Protein AF-A0A2A5FHN5-F1 (afdb_monomer)

Mean predicted aligned error: 9.75 Å

Radius of gyration: 20.64 Å; Cα contacts (8 Å, |Δi|>4): 46; chains: 1; bounding box: 34×33×54 Å

Structure (mmCIF, N/CA/C/O backbone):
data_AF-A0A2A5FHN5-F1
#
_entry.id   AF-A0A2A5FHN5-F1
#
loop_
_atom_site.group_PDB
_atom_site.id
_atom_site.type_symbol
_atom_site.label_atom_id
_atom_site.label_alt_id
_atom_site.label_comp_id
_atom_site.label_asym_id
_atom_site.label_entity_id
_atom_site.label_seq_id
_atom_site.pdbx_PDB_ins_code
_atom_site.Cartn_x
_atom_site.Cartn_y
_atom_site.Cartn_z
_atom_site.occupancy
_atom_site.B_iso_or_equiv
_atom_site.auth_seq_id
_atom_site.auth_comp_id
_atom_site.auth_asym_id
_atom_site.auth_atom_id
_atom_site.pdbx_PDB_model_num
ATOM 1 N N . MET A 1 1 ? -7.226 4.768 13.483 1.00 83.25 1 MET A N 1
ATOM 2 C CA . MET A 1 1 ? -7.047 4.056 14.766 1.00 83.25 1 MET A CA 1
ATOM 3 C C . MET A 1 1 ? -6.498 5.060 15.767 1.00 83.25 1 MET A C 1
ATOM 5 O O . MET A 1 1 ? -5.584 5.780 15.395 1.00 83.25 1 MET A O 1
ATOM 9 N N . LEU A 1 2 ? -7.075 5.162 16.964 1.00 89.44 2 LEU A N 1
ATOM 10 C CA . LEU A 1 2 ? -6.647 6.078 18.028 1.00 89.44 2 LEU A CA 1
ATOM 11 C C . LEU A 1 2 ? -6.485 5.274 19.313 1.00 89.44 2 LEU A C 1
ATOM 13 O O . LEU A 1 2 ? -7.428 4.609 19.731 1.00 89.44 2 LEU A O 1
ATOM 17 N N . VAL A 1 3 ? -5.313 5.345 19.933 1.00 92.75 3 VAL A N 1
ATOM 18 C CA . VAL A 1 3 ? -5.078 4.756 21.255 1.00 92.75 3 VAL A CA 1
ATOM 19 C C . VAL A 1 3 ? -5.548 5.757 22.310 1.00 92.75 3 VAL A C 1
ATOM 21 O O . VAL A 1 3 ? -5.105 6.902 22.308 1.00 92.75 3 VAL A O 1
ATOM 24 N N . THR A 1 4 ? -6.470 5.346 23.177 1.00 95.50 4 THR A N 1
ATOM 25 C CA . THR A 1 4 ? -7.064 6.182 24.236 1.00 95.50 4 THR A CA 1
ATOM 26 C C . THR A 1 4 ? -6.590 5.799 25.636 1.00 95.50 4 THR A C 1
ATOM 28 O O . THR A 1 4 ? -6.848 6.528 26.589 1.00 95.50 4 THR A O 1
ATOM 31 N N . GLY A 1 5 ? -5.883 4.677 25.770 1.00 95.12 5 GLY A N 1
ATOM 32 C CA . GLY A 1 5 ? -5.301 4.225 27.027 1.00 95.12 5 GLY A CA 1
ATOM 33 C C . GLY A 1 5 ? -4.184 3.219 26.785 1.00 95.12 5 GLY A C 1
ATOM 34 O O . GLY A 1 5 ? -4.219 2.475 25.805 1.00 95.12 5 GLY A O 1
ATOM 35 N N . ILE A 1 6 ? -3.194 3.223 27.674 1.00 96.25 6 ILE A N 1
ATOM 36 C CA . ILE A 1 6 ? -2.044 2.318 27.650 1.00 96.25 6 ILE A CA 1
ATOM 37 C C . ILE A 1 6 ? -1.851 1.795 29.071 1.00 96.25 6 ILE A C 1
ATOM 39 O O . ILE A 1 6 ? -1.726 2.590 30.003 1.00 96.25 6 ILE A O 1
ATOM 43 N N . SER A 1 7 ? -1.823 0.475 29.232 1.00 95.75 7 SER A N 1
ATOM 44 C CA . SER A 1 7 ? -1.534 -0.195 30.499 1.00 95.75 7 SER A CA 1
ATOM 45 C C . SER A 1 7 ? -0.582 -1.358 30.247 1.00 95.75 7 SER A C 1
ATOM 47 O O . SER A 1 7 ? -1.001 -2.449 29.872 1.00 95.75 7 SER A O 1
ATOM 49 N N . GLY A 1 8 ? 0.718 -1.125 30.435 1.00 94.19 8 GLY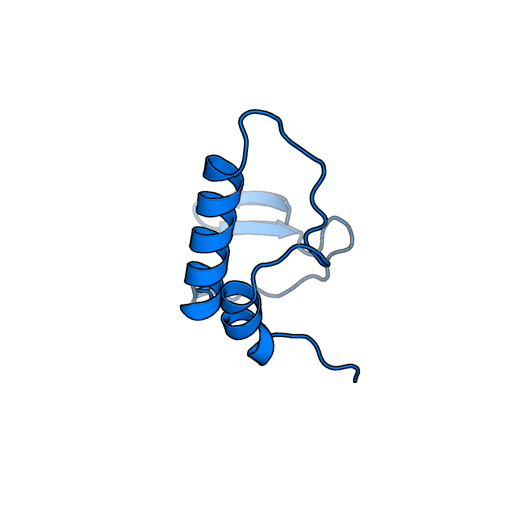 A N 1
ATOM 50 C CA . GLY A 1 8 ? 1.737 -2.110 30.076 1.00 94.19 8 GLY A CA 1
ATOM 51 C C . GLY A 1 8 ? 1.680 -2.419 28.580 1.00 94.19 8 GLY A C 1
ATOM 52 O O . GLY A 1 8 ? 1.906 -1.527 27.764 1.00 94.19 8 GLY A O 1
ATOM 53 N N . ASN A 1 9 ? 1.342 -3.665 28.241 1.00 89.75 9 ASN A N 1
ATOM 54 C CA . ASN A 1 9 ? 1.220 -4.123 26.855 1.00 89.75 9 ASN A CA 1
ATOM 55 C C . ASN A 1 9 ? -0.222 -4.066 26.323 1.00 89.75 9 ASN A C 1
ATOM 57 O O . ASN A 1 9 ? -0.437 -4.310 25.136 1.00 89.75 9 ASN A O 1
ATOM 61 N N . ASP A 1 10 ? -1.189 -3.705 27.168 1.00 90.44 10 ASP A N 1
ATOM 62 C CA . ASP A 1 10 ? -2.591 -3.601 26.784 1.00 90.44 10 ASP A CA 1
ATOM 63 C C . ASP A 1 10 ? -2.906 -2.178 26.313 1.00 90.44 10 ASP A C 1
ATOM 65 O O . ASP A 1 10 ? -2.649 -1.186 27.008 1.00 90.44 10 ASP A O 1
ATOM 69 N N . LEU A 1 11 ? -3.481 -2.076 25.114 1.00 91.31 11 LEU A N 1
ATOM 70 C CA . LEU A 1 11 ? -3.853 -0.811 24.486 1.00 91.31 11 LEU A CA 1
ATOM 71 C C . LEU A 1 11 ? -5.371 -0.727 24.344 1.00 91.31 11 LEU A C 1
ATOM 73 O O . LEU A 1 11 ? -5.995 -1.564 23.691 1.00 91.31 11 LEU A O 1
ATOM 77 N N . THR A 1 12 ? -5.967 0.339 24.875 1.00 92.19 12 THR A N 1
ATOM 78 C CA . THR A 1 12 ? -7.365 0.676 24.591 1.00 92.19 12 THR A CA 1
ATOM 79 C C . THR A 1 12 ? -7.408 1.476 23.302 1.00 92.19 12 THR A C 1
ATOM 81 O O . THR A 1 12 ? -6.806 2.547 23.209 1.00 92.19 12 THR A O 1
ATOM 84 N N . VAL A 1 13 ? -8.106 0.960 22.290 1.00 92.06 13 VAL A N 1
ATOM 85 C CA . VAL A 1 13 ? -8.058 1.526 20.941 1.00 92.06 13 VAL A CA 1
ATOM 86 C C . VAL A 1 13 ? -9.453 1.789 20.389 1.00 92.06 13 VAL A C 1
ATOM 88 O O . VAL A 1 13 ? -10.260 0.877 20.238 1.00 92.06 13 VAL A O 1
ATOM 91 N N . THR A 1 14 ? -9.704 3.031 19.983 1.00 91.38 14 THR A N 1
ATOM 92 C CA . THR A 1 14 ? -10.846 3.383 19.134 1.00 91.38 14 THR A CA 1
ATOM 93 C C . THR A 1 14 ? -10.483 3.123 17.667 1.00 91.38 14 THR A C 1
ATOM 95 O O . THR A 1 14 ? -9.525 3.691 17.127 1.00 91.38 14 THR A O 1
ATOM 98 N N . ARG A 1 15 ? -11.227 2.233 17.000 1.00 90.00 15 ARG A N 1
ATOM 99 C CA . ARG A 1 15 ? -11.043 1.880 15.577 1.00 90.00 15 ARG A CA 1
ATOM 100 C C . ARG A 1 15 ? -12.074 2.602 14.700 1.00 90.00 15 ARG A C 1
ATOM 102 O O . ARG A 1 15 ? -13.043 3.137 15.217 1.00 90.00 15 ARG A O 1
ATOM 109 N N . GLY A 1 16 ? -11.846 2.641 13.384 1.00 86.06 16 GLY A N 1
ATOM 110 C CA . GLY A 1 16 ? -12.762 3.308 12.446 1.00 86.06 16 GLY A CA 1
ATOM 111 C C . GLY A 1 16 ? -12.743 4.844 12.513 1.00 86.06 16 GLY A C 1
ATOM 112 O O . GLY A 1 16 ? -13.787 5.482 12.573 1.00 86.06 16 GLY A O 1
ATOM 113 N N . LEU A 1 17 ? -11.554 5.461 12.546 1.00 85.31 17 LEU A N 1
ATOM 114 C CA . LEU A 1 17 ? -11.430 6.929 12.488 1.00 85.31 17 LEU A CA 1
ATOM 115 C C . LEU A 1 17 ? -11.440 7.450 11.049 1.00 85.31 17 LEU A C 1
ATOM 117 O O . LEU A 1 17 ? -11.100 6.718 10.122 1.00 85.31 17 LEU A O 1
ATOM 121 N N . ASN A 1 18 ? -11.764 8.733 10.875 1.00 85.75 18 ASN A N 1
ATOM 122 C CA . ASN A 1 18 ? -11.738 9.440 9.586 1.00 85.75 18 ASN A CA 1
ATOM 123 C C . ASN A 1 18 ? -12.614 8.782 8.504 1.00 85.75 18 ASN A C 1
ATOM 125 O O . ASN A 1 18 ? -12.228 8.720 7.342 1.00 85.75 18 ASN A O 1
ATOM 129 N N . GLY A 1 19 ? -13.775 8.246 8.892 1.00 84.06 19 GLY A N 1
ATOM 130 C CA . GLY A 1 19 ? -14.694 7.582 7.962 1.00 84.06 19 GLY A CA 1
ATOM 131 C C . GLY A 1 19 ? -14.272 6.170 7.544 1.00 84.06 19 GLY A C 1
ATOM 132 O O . GLY A 1 19 ? -14.930 5.574 6.698 1.00 84.06 19 GLY A O 1
ATOM 133 N N . SER A 1 20 ? -13.207 5.613 8.133 1.00 88.44 20 SER A N 1
ATOM 134 C CA . SER A 1 20 ? -12.878 4.194 7.957 1.00 88.44 20 SER A CA 1
ATOM 135 C C . SER A 1 20 ? -13.820 3.295 8.762 1.00 88.44 20 SER A C 1
ATOM 137 O O . SER A 1 20 ? -14.298 3.667 9.833 1.00 88.44 20 SER A O 1
ATOM 139 N N . THR A 1 21 ? -14.070 2.083 8.270 1.00 89.81 21 THR A N 1
ATOM 140 C CA . THR A 1 21 ? -14.836 1.066 9.000 1.00 89.81 21 THR A CA 1
ATOM 141 C C . THR A 1 21 ? -13.957 0.407 10.062 1.00 89.81 21 THR A C 1
ATOM 143 O O . THR A 1 21 ? -12.791 0.095 9.818 1.00 89.81 21 THR A O 1
ATOM 146 N N . ALA A 1 22 ? -14.500 0.189 11.259 1.00 89.38 22 ALA A N 1
ATOM 147 C CA . ALA A 1 22 ? -13.786 -0.531 12.307 1.00 89.38 22 ALA A CA 1
ATOM 148 C C . ALA A 1 22 ? -13.623 -2.018 11.933 1.00 89.38 22 ALA A C 1
ATOM 150 O O . ALA A 1 22 ? -14.609 -2.699 11.664 1.00 89.38 22 ALA A O 1
ATOM 151 N N . ALA A 1 23 ? -12.386 -2.517 11.960 1.00 87.69 23 ALA A N 1
ATOM 152 C CA . ALA A 1 23 ? -12.055 -3.934 11.807 1.00 87.69 23 ALA A CA 1
ATOM 153 C C . ALA A 1 23 ? -11.503 -4.494 13.128 1.00 87.69 23 ALA A C 1
ATOM 155 O O . ALA A 1 23 ? -10.795 -3.787 13.849 1.00 87.69 23 ALA A O 1
ATOM 156 N N . ALA A 1 24 ? -11.833 -5.744 13.465 1.00 86.31 24 ALA A N 1
ATOM 157 C CA . ALA A 1 24 ? -11.301 -6.414 14.650 1.00 86.31 24 ALA A CA 1
ATOM 158 C C . ALA A 1 24 ? -9.832 -6.816 14.433 1.00 86.31 24 ALA A C 1
ATOM 160 O O . ALA A 1 24 ? -9.465 -7.256 13.349 1.00 86.31 24 ALA A O 1
ATOM 161 N N . HIS A 1 25 ? -9.004 -6.679 15.469 1.00 84.81 25 HIS A N 1
ATOM 162 C CA . HIS A 1 25 ? -7.645 -7.226 15.497 1.00 84.81 25 HIS A CA 1
ATOM 163 C C . HIS A 1 25 ? -7.569 -8.124 16.725 1.00 84.81 25 HIS A C 1
ATOM 165 O O . HIS A 1 25 ? -7.423 -7.615 17.835 1.00 84.81 25 HIS A O 1
ATOM 171 N N . ALA A 1 26 ? -7.797 -9.419 16.528 1.00 88.38 26 ALA A N 1
ATOM 172 C CA . ALA A 1 26 ? -7.751 -10.391 17.608 1.00 88.38 26 ALA A CA 1
ATOM 173 C C . ALA A 1 26 ? -6.298 -10.726 17.960 1.00 88.38 26 ALA A C 1
ATOM 175 O O . ALA A 1 26 ? -5.414 -10.668 17.098 1.00 88.38 26 ALA A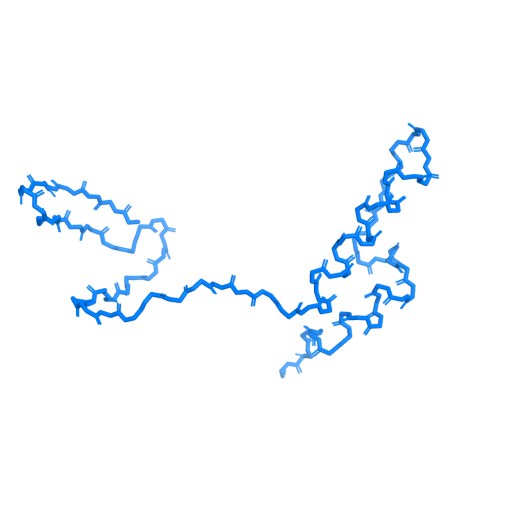 O 1
ATOM 176 N N . ASP A 1 27 ? -6.060 -11.113 19.206 1.00 86.62 27 ASP A N 1
ATOM 177 C CA . ASP A 1 27 ? -4.757 -11.621 19.623 1.00 86.62 27 ASP A CA 1
ATOM 178 C C . ASP A 1 27 ? -4.366 -12.846 18.794 1.00 86.62 27 ASP A C 1
ATOM 180 O O . ASP A 1 27 ? -5.219 -13.642 18.396 1.00 86.62 27 ASP A O 1
ATOM 184 N N . ASN A 1 28 ? -3.066 -12.994 18.537 1.00 88.31 28 ASN A N 1
ATOM 185 C CA . ASN A 1 28 ? -2.510 -14.059 17.695 1.00 88.31 28 ASN A CA 1
ATOM 186 C C . ASN A 1 28 ? -3.049 -14.076 16.251 1.00 88.31 28 ASN A C 1
ATOM 188 O O . ASN A 1 28 ? -2.922 -15.094 15.577 1.00 88.31 28 ASN A O 1
ATOM 192 N N . SER A 1 29 ? -3.644 -12.979 15.766 1.00 90.81 29 SER A N 1
ATOM 193 C CA . SER A 1 29 ? -3.926 -12.844 14.333 1.00 90.81 29 SER A CA 1
ATOM 194 C C . SER A 1 29 ? -2.608 -12.822 13.565 1.00 90.81 29 SER A C 1
ATOM 196 O O . SER A 1 29 ? -1.694 -12.080 13.938 1.00 90.81 29 SER A O 1
ATOM 198 N N . ASP A 1 30 ? -2.532 -13.594 12.485 1.00 90.38 30 ASP A N 1
ATOM 199 C CA . ASP A 1 30 ? -1.375 -13.565 11.598 1.00 90.38 30 ASP A CA 1
ATOM 200 C C . ASP A 1 30 ? -1.193 -12.157 11.008 1.00 90.38 30 ASP A C 1
ATOM 202 O O . ASP A 1 30 ? -2.156 -11.470 10.647 1.00 90.38 30 ASP A O 1
ATOM 206 N N . ILE A 1 31 ? 0.062 -11.708 10.954 1.00 89.06 31 ILE A N 1
ATOM 207 C CA . ILE A 1 31 ? 0.441 -10.414 10.384 1.00 89.06 31 ILE A CA 1
ATOM 208 C C . ILE A 1 31 ? 1.223 -10.678 9.108 1.00 89.06 31 ILE A C 1
ATOM 210 O O . ILE A 1 31 ? 2.394 -11.058 9.150 1.00 89.06 31 ILE A O 1
ATOM 214 N N . ASP A 1 32 ? 0.588 -10.399 7.977 1.00 89.94 32 ASP A N 1
ATOM 215 C CA . ASP A 1 32 ? 1.225 -10.491 6.674 1.00 89.94 32 ASP A CA 1
ATOM 216 C C . ASP A 1 32 ? 1.748 -9.132 6.218 1.00 89.94 32 ASP A C 1
ATOM 218 O O . ASP A 1 32 ? 1.095 -8.092 6.356 1.00 89.94 32 ASP A O 1
ATOM 222 N N . ILE A 1 33 ? 2.932 -9.140 5.609 1.00 90.75 33 I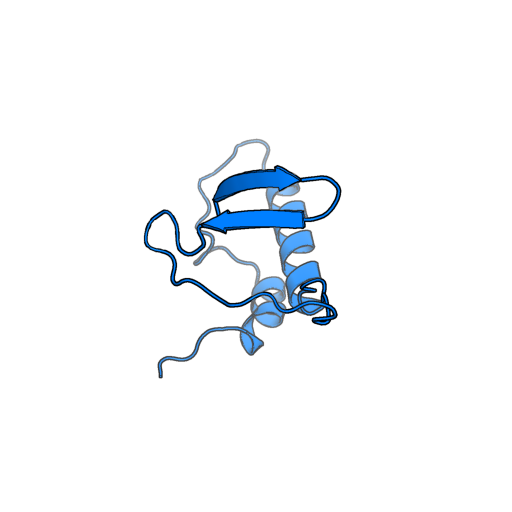LE A N 1
ATOM 223 C CA . ILE A 1 33 ? 3.421 -7.969 4.894 1.00 90.75 33 ILE A CA 1
ATOM 224 C C . ILE A 1 33 ? 2.884 -8.032 3.470 1.00 90.75 33 ILE A C 1
ATOM 226 O O . ILE A 1 33 ? 3.208 -8.956 2.722 1.00 90.75 33 ILE A O 1
ATOM 230 N N . LEU A 1 34 ? 2.129 -7.009 3.062 1.00 90.19 34 LEU A N 1
ATOM 231 C CA . LEU A 1 34 ? 1.709 -6.883 1.672 1.00 90.19 34 LEU A CA 1
ATOM 232 C C . LEU A 1 34 ? 2.948 -6.782 0.770 1.00 90.19 34 LEU A C 1
ATOM 234 O O . LEU A 1 34 ? 3.758 -5.854 0.875 1.00 90.19 34 LEU A O 1
ATOM 238 N N . ARG A 1 35 ? 3.091 -7.763 -0.119 1.00 92.56 35 ARG A N 1
ATOM 239 C CA . ARG A 1 35 ? 4.088 -7.781 -1.187 1.00 92.56 35 ARG A CA 1
ATOM 240 C C . ARG A 1 35 ? 3.366 -7.704 -2.513 1.00 92.56 35 ARG A C 1
ATOM 242 O O . ARG A 1 35 ? 2.425 -8.458 -2.760 1.00 92.56 35 ARG A O 1
ATOM 249 N N . TRP A 1 36 ? 3.797 -6.767 -3.345 1.00 91.62 36 TRP A N 1
ATOM 250 C CA . TRP A 1 36 ? 3.261 -6.664 -4.686 1.00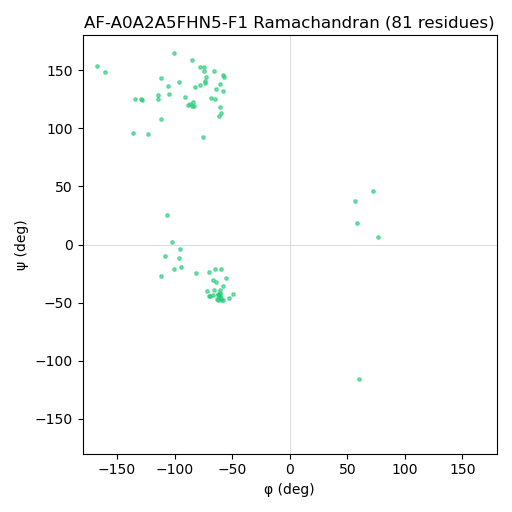 91.62 36 TRP A CA 1
ATOM 251 C C . TRP A 1 36 ? 3.829 -7.796 -5.545 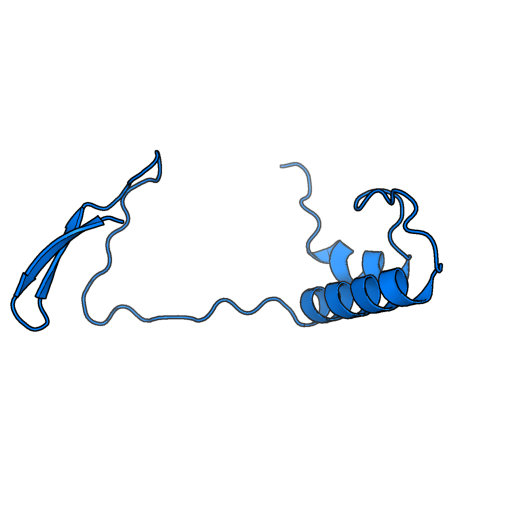1.00 91.62 36 TRP A C 1
ATOM 253 O O . TRP A 1 36 ? 4.928 -8.287 -5.287 1.00 91.62 36 TRP A O 1
ATOM 263 N N . PRO A 1 37 ? 3.104 -8.237 -6.581 1.00 94.00 37 PRO A N 1
ATOM 264 C CA . PRO A 1 37 ? 3.663 -9.163 -7.550 1.00 94.00 37 PRO A CA 1
ATOM 265 C C . PRO A 1 37 ? 4.933 -8.588 -8.181 1.00 94.00 37 PRO A C 1
ATOM 267 O O . PRO A 1 37 ? 5.007 -7.393 -8.472 1.00 94.00 37 PRO A O 1
ATOM 270 N N . ALA A 1 38 ? 5.910 -9.452 -8.464 1.00 92.44 38 ALA A N 1
ATOM 271 C CA . ALA A 1 38 ? 7.212 -9.035 -8.987 1.00 92.44 38 ALA A CA 1
ATOM 272 C C . ALA A 1 38 ? 7.115 -8.198 -10.279 1.00 92.44 38 ALA A C 1
ATOM 274 O O . ALA A 1 38 ? 7.973 -7.362 -10.543 1.00 92.44 38 ALA A O 1
ATOM 275 N N . SER A 1 39 ? 6.079 -8.396 -11.098 1.00 93.56 39 SER A N 1
ATOM 276 C CA . SER A 1 39 ? 5.830 -7.585 -12.296 1.00 93.56 39 SER A CA 1
ATOM 277 C C . SER A 1 39 ? 5.502 -6.126 -11.970 1.00 93.56 39 SER A C 1
ATOM 279 O O . SER A 1 39 ? 6.000 -5.239 -12.655 1.00 93.56 39 SER A O 1
ATOM 281 N N . VAL A 1 40 ? 4.726 -5.871 -10.911 1.00 92.62 40 VAL A N 1
ATOM 282 C CA . VAL A 1 40 ? 4.370 -4.521 -10.446 1.00 92.62 40 VAL A CA 1
ATOM 283 C C . VAL A 1 40 ? 5.600 -3.822 -9.875 1.00 92.62 40 VAL A C 1
ATOM 285 O O . VAL A 1 40 ? 5.874 -2.674 -10.218 1.00 92.62 40 VAL A O 1
ATOM 288 N N . GLU A 1 41 ? 6.394 -4.531 -9.070 1.00 93.75 41 GLU A N 1
ATOM 289 C CA . GLU A 1 41 ? 7.648 -4.000 -8.520 1.00 93.75 41 GLU A CA 1
ATOM 290 C C . GLU A 1 41 ? 8.636 -3.619 -9.639 1.00 93.75 41 GLU A C 1
ATOM 292 O O . GLU A 1 41 ? 9.229 -2.539 -9.624 1.00 93.75 41 GLU A O 1
ATOM 297 N N . ARG A 1 42 ? 8.766 -4.471 -10.666 1.00 93.88 42 ARG A N 1
ATOM 298 C CA . ARG A 1 42 ? 9.610 -4.210 -11.845 1.00 93.88 42 ARG A CA 1
ATOM 299 C C . ARG A 1 42 ? 9.094 -3.046 -12.683 1.00 93.88 42 ARG A C 1
ATOM 301 O O . ARG A 1 42 ? 9.897 -2.219 -13.106 1.00 93.88 42 ARG A O 1
ATOM 308 N N . ALA A 1 43 ? 7.785 -2.979 -12.916 1.00 91.81 43 ALA A N 1
ATOM 309 C CA . ALA A 1 43 ? 7.147 -1.901 -13.664 1.00 91.81 43 ALA A CA 1
ATOM 310 C C . ALA A 1 43 ? 7.435 -0.537 -13.021 1.00 91.81 43 ALA A C 1
ATOM 312 O O . ALA A 1 43 ? 7.904 0.370 -13.709 1.00 91.81 43 ALA A O 1
ATOM 313 N N . ALA A 1 44 ? 7.259 -0.428 -11.699 1.00 89.69 44 ALA A N 1
ATOM 314 C CA . ALA A 1 44 ? 7.567 0.785 -10.948 1.00 89.69 44 ALA A CA 1
ATOM 315 C C . ALA A 1 44 ? 9.046 1.178 -11.083 1.00 89.69 44 ALA A C 1
ATOM 317 O O . ALA A 1 44 ? 9.357 2.318 -11.420 1.00 89.69 44 ALA A O 1
ATOM 318 N N . MET A 1 45 ? 9.964 0.222 -10.902 1.00 90.88 45 MET A N 1
A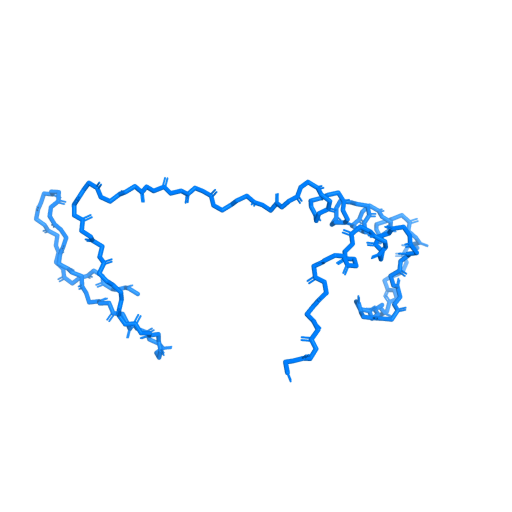TOM 319 C CA . MET A 1 45 ? 11.400 0.492 -11.002 1.00 90.88 45 MET A CA 1
ATOM 320 C C . MET A 1 45 ? 11.816 0.957 -12.406 1.00 90.88 45 MET A C 1
ATOM 322 O O . MET A 1 45 ? 12.572 1.919 -12.534 1.00 90.88 45 MET A O 1
ATOM 326 N N . ILE A 1 46 ? 11.307 0.311 -13.460 1.00 89.38 46 ILE A N 1
ATOM 327 C CA . ILE A 1 46 ? 11.585 0.687 -14.853 1.00 89.38 46 ILE A CA 1
ATOM 328 C C . ILE A 1 46 ? 11.048 2.091 -15.144 1.00 89.38 46 ILE A C 1
ATOM 330 O O . ILE A 1 46 ? 11.768 2.918 -15.704 1.00 89.38 46 ILE A O 1
ATOM 334 N N . GLN A 1 47 ? 9.807 2.374 -14.745 1.00 85.88 47 GLN A N 1
ATOM 335 C CA . GLN A 1 47 ? 9.177 3.669 -14.981 1.00 85.88 47 GLN A CA 1
ATOM 336 C C . GLN A 1 47 ? 9.931 4.797 -14.265 1.00 85.88 47 GLN A C 1
ATOM 338 O O . GLN A 1 47 ? 10.272 5.793 -14.900 1.00 85.88 47 GLN A O 1
ATOM 343 N N . THR A 1 48 ? 10.267 4.631 -12.981 1.00 84.25 48 THR A N 1
ATOM 344 C CA . THR A 1 48 ? 11.037 5.630 -12.223 1.00 84.25 48 THR A CA 1
ATOM 345 C C . THR A 1 48 ? 12.419 5.866 -12.828 1.00 84.25 48 THR A C 1
ATOM 347 O O . THR A 1 48 ? 12.817 7.018 -13.002 1.00 84.25 48 THR A O 1
ATOM 350 N N . ALA A 1 49 ? 13.137 4.801 -13.199 1.00 86.69 49 ALA A N 1
ATOM 351 C CA . ALA A 1 49 ? 14.449 4.927 -13.829 1.00 86.69 49 ALA A CA 1
ATOM 352 C C . ALA A 1 49 ? 14.366 5.709 -15.147 1.00 86.69 49 ALA A C 1
ATOM 354 O O . ALA A 1 49 ? 15.191 6.581 -15.410 1.00 86.69 49 ALA A O 1
ATOM 355 N N . ARG A 1 50 ? 13.340 5.445 -15.961 1.00 82.62 50 ARG A N 1
ATOM 356 C CA . ARG A 1 50 ? 13.165 6.124 -17.246 1.00 82.62 50 ARG A CA 1
ATOM 357 C C . ARG A 1 50 ? 12.789 7.582 -17.093 1.00 82.62 50 ARG A C 1
ATOM 359 O O . ARG A 1 50 ? 13.409 8.392 -17.771 1.00 82.62 50 ARG A O 1
ATOM 366 N N . ILE A 1 51 ? 11.864 7.910 -16.188 1.00 77.69 51 ILE A N 1
ATOM 367 C CA . ILE A 1 51 ? 11.516 9.300 -15.852 1.00 77.69 51 ILE A CA 1
ATOM 368 C C . ILE A 1 51 ? 12.782 10.078 -15.485 1.00 77.69 51 ILE A C 1
ATOM 370 O O . ILE A 1 51 ? 13.014 11.154 -16.022 1.00 77.69 51 ILE A O 1
ATOM 374 N N . TRP A 1 52 ? 13.642 9.494 -14.646 1.00 77.50 52 TRP A N 1
ATOM 375 C CA . TRP A 1 52 ? 14.894 10.125 -14.230 1.00 77.50 52 TRP A CA 1
ATOM 376 C C . TRP A 1 52 ? 15.887 10.352 -15.383 1.00 77.50 52 TRP A C 1
ATOM 378 O O . TRP A 1 52 ? 16.651 11.311 -15.367 1.00 77.50 52 TRP A O 1
ATOM 388 N N . THR A 1 53 ? 15.895 9.474 -16.389 1.00 78.50 53 THR A N 1
ATOM 389 C CA . THR A 1 53 ? 16.860 9.532 -17.506 1.00 78.50 53 THR A CA 1
ATOM 390 C C . THR A 1 53 ? 16.353 10.235 -18.770 1.00 78.50 53 THR A C 1
ATOM 392 O O . THR A 1 53 ? 17.155 10.476 -19.670 1.00 78.50 53 THR A O 1
ATOM 395 N N . ARG A 1 54 ? 15.047 10.528 -18.893 1.00 68.88 54 ARG A N 1
ATOM 396 C CA . ARG A 1 54 ? 14.432 10.935 -20.174 1.00 68.88 54 ARG A CA 1
ATOM 397 C C . ARG A 1 54 ? 14.619 12.408 -20.548 1.00 68.88 54 ARG A C 1
ATOM 399 O O . ARG A 1 54 ? 14.555 12.698 -21.737 1.00 68.88 54 ARG A O 1
ATOM 406 N N . SER A 1 55 ? 14.844 13.321 -19.604 1.00 61.22 55 SER A N 1
ATOM 407 C CA . SER A 1 55 ? 15.135 14.731 -19.911 1.00 61.22 55 SER A CA 1
ATOM 408 C C . SER A 1 55 ? 15.653 15.477 -18.678 1.00 61.22 55 SER A C 1
ATOM 410 O O . SER A 1 55 ? 15.339 15.095 -17.553 1.00 61.22 55 SER A O 1
ATOM 412 N N . ALA A 1 56 ? 16.439 16.539 -18.884 1.00 62.34 56 ALA A N 1
ATOM 413 C CA . ALA A 1 56 ? 16.857 17.452 -17.813 1.00 62.34 56 ALA A CA 1
ATOM 414 C C . ALA A 1 56 ? 15.690 18.313 -17.294 1.00 62.34 56 ALA A C 1
ATOM 416 O O . ALA A 1 56 ? 15.718 18.752 -16.145 1.00 62.34 56 ALA A O 1
ATOM 417 N N . ASP A 1 57 ? 14.664 18.494 -18.129 1.00 64.50 57 ASP A N 1
ATOM 418 C CA . ASP A 1 57 ? 13.470 19.271 -17.823 1.00 64.50 57 ASP A CA 1
ATOM 419 C C . ASP A 1 57 ? 12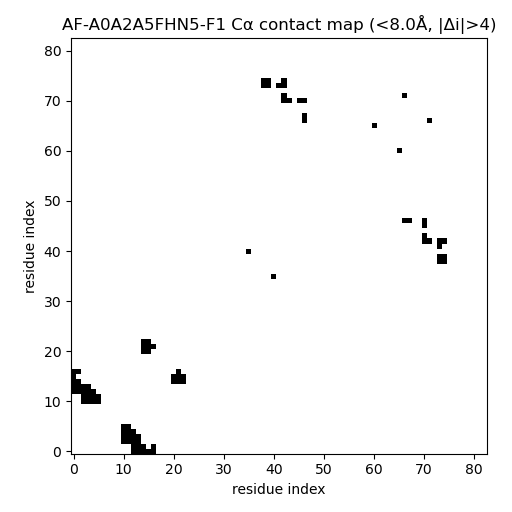.290 18.331 -17.542 1.00 64.50 57 ASP A C 1
ATOM 421 O O . ASP A 1 57 ? 12.009 17.399 -18.302 1.00 64.50 57 ASP A O 1
ATOM 425 N N . PHE A 1 58 ? 11.614 18.556 -16.414 1.00 60.72 58 PHE A N 1
ATOM 426 C CA . PHE A 1 58 ? 10.443 17.784 -16.009 1.00 60.72 58 PHE A CA 1
ATOM 427 C C . PHE A 1 58 ? 9.234 18.209 -16.850 1.00 60.72 58 PHE A C 1
ATOM 429 O O . PHE A 1 58 ? 8.527 19.154 -16.501 1.00 60.72 58 PHE A O 1
ATOM 436 N N . GLU A 1 59 ? 8.999 17.518 -17.962 1.00 67.69 59 GLU A N 1
ATOM 437 C CA . GLU A 1 59 ? 7.755 17.667 -18.718 1.00 67.69 59 GLU A CA 1
ATOM 438 C C . GLU A 1 59 ? 6.599 16.977 -17.970 1.00 67.69 59 GLU A C 1
ATOM 440 O O . GLU A 1 59 ? 6.792 15.883 -17.422 1.00 67.69 59 GLU A O 1
ATOM 445 N N . PRO A 1 60 ? 5.390 17.572 -17.923 1.00 66.94 60 PRO A N 1
ATOM 446 C CA . PRO A 1 60 ? 4.221 16.914 -17.355 1.00 66.94 60 PRO A CA 1
ATOM 447 C C . PRO A 1 60 ? 3.935 15.628 -18.136 1.00 66.94 60 PRO A C 1
ATOM 449 O O . PRO A 1 60 ? 3.564 15.683 -19.305 1.00 66.94 60 PRO A O 1
ATOM 452 N N . PHE A 1 61 ? 4.106 14.473 -17.497 1.00 62.94 61 PHE A N 1
ATOM 453 C CA . PHE A 1 61 ? 3.752 13.181 -18.079 1.00 62.94 61 PHE A CA 1
ATOM 454 C C . PHE A 1 61 ? 2.473 12.663 -17.429 1.00 62.94 61 PHE A C 1
ATOM 456 O O . PHE A 1 61 ? 2.297 12.732 -16.207 1.00 62.94 61 PHE A O 1
ATOM 463 N N . PHE A 1 62 ? 1.571 12.133 -18.244 1.00 64.25 62 PHE A N 1
ATOM 464 C CA . PHE A 1 62 ? 0.344 11.519 -17.760 1.00 64.25 62 PHE A CA 1
ATOM 465 C C . PHE A 1 62 ? 0.620 10.040 -17.469 1.00 64.25 62 PHE A C 1
ATOM 467 O O . PHE A 1 62 ? 1.039 9.275 -18.340 1.00 64.25 62 PHE A O 1
ATOM 474 N N . VAL A 1 63 ? 0.414 9.632 -16.212 1.00 60.22 63 VAL A N 1
ATOM 475 C CA . VAL A 1 63 ? 0.689 8.266 -15.711 1.00 60.22 63 VAL A CA 1
ATOM 476 C C . VAL A 1 63 ? -0.128 7.199 -16.462 1.00 60.22 63 VAL A C 1
ATOM 478 O O . VAL A 1 63 ? 0.236 6.026 -16.484 1.00 60.22 63 VAL A O 1
ATOM 481 N N . ASP A 1 64 ? -1.216 7.618 -17.093 1.00 63.25 64 ASP A N 1
ATOM 482 C CA . ASP A 1 64 ? -2.217 6.829 -17.793 1.00 63.25 64 ASP A CA 1
ATOM 483 C C . ASP A 1 64 ? -2.067 6.806 -19.327 1.00 63.25 64 ASP A C 1
ATOM 485 O O . ASP A 1 64 ? -2.542 5.849 -19.943 1.00 63.25 64 ASP A O 1
ATOM 489 N N . SER A 1 65 ? -1.379 7.771 -19.954 1.00 66.44 65 SER A N 1
ATOM 490 C CA . SER A 1 65 ? -1.177 7.789 -21.418 1.00 66.44 65 SER A CA 1
ATOM 491 C C . SER A 1 65 ? 0.264 7.563 -21.873 1.00 66.44 65 SER A C 1
ATOM 493 O O . SER A 1 65 ? 0.465 7.013 -22.956 1.00 66.44 65 SER A O 1
ATOM 495 N N . ASP A 1 66 ? 1.258 7.913 -21.053 1.00 70.69 66 ASP A N 1
ATOM 496 C CA . ASP A 1 66 ? 2.662 8.001 -21.488 1.00 70.69 66 ASP A CA 1
ATOM 497 C C . ASP A 1 66 ? 3.531 6.851 -20.954 1.00 70.69 66 ASP A C 1
ATOM 499 O O . ASP A 1 66 ? 4.748 6.977 -20.790 1.00 70.69 66 ASP A O 1
ATOM 503 N N . ILE A 1 67 ? 2.908 5.704 -20.660 1.00 77.50 67 ILE A N 1
ATOM 504 C CA . ILE A 1 67 ? 3.614 4.525 -20.159 1.00 77.50 67 ILE A CA 1
ATOM 505 C C . ILE A 1 67 ? 4.237 3.733 -21.315 1.00 77.50 67 ILE A C 1
ATOM 507 O O . ILE A 1 67 ? 3.610 3.471 -22.345 1.00 77.50 67 ILE A O 1
ATOM 511 N N . ASP A 1 68 ? 5.485 3.304 -21.136 1.00 84.19 68 ASP A N 1
ATOM 512 C CA . ASP A 1 68 ? 6.159 2.495 -22.145 1.00 84.19 68 ASP A CA 1
ATOM 513 C C . ASP A 1 68 ? 5.482 1.122 -22.307 1.00 84.19 68 ASP A C 1
ATOM 515 O O . ASP A 1 68 ? 4.931 0.542 -21.366 1.00 84.19 68 ASP A O 1
ATOM 519 N N . THR A 1 69 ? 5.542 0.569 -23.522 1.00 86.75 69 THR A N 1
ATOM 520 C CA . THR A 1 69 ? 4.832 -0.672 -23.879 1.00 86.75 69 THR A CA 1
ATOM 521 C C . THR A 1 69 ? 5.205 -1.863 -22.992 1.00 86.75 69 THR A C 1
ATOM 523 O O . THR A 1 69 ? 4.340 -2.673 -22.674 1.00 86.75 69 THR A O 1
ATOM 526 N N . ASP A 1 70 ? 6.455 -1.979 -22.560 1.00 88.12 70 ASP A N 1
ATOM 527 C CA . ASP A 1 70 ? 6.915 -3.055 -21.679 1.00 88.12 70 ASP A CA 1
ATOM 528 C C . ASP A 1 70 ? 6.394 -2.916 -20.241 1.00 88.12 70 ASP A C 1
ATOM 530 O O . ASP A 1 70 ? 5.954 -3.902 -19.651 1.00 88.12 70 ASP A O 1
ATOM 534 N N . VAL A 1 71 ? 6.357 -1.696 -19.701 1.00 89.38 71 VAL A N 1
ATOM 535 C CA . VAL A 1 71 ? 5.724 -1.396 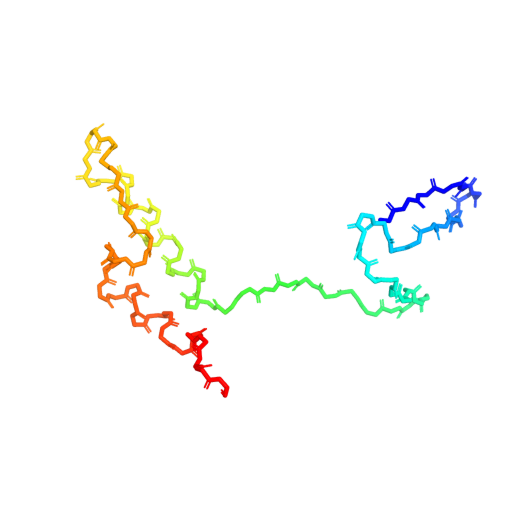-18.407 1.00 89.38 71 VAL A CA 1
ATOM 536 C C . VAL A 1 71 ? 4.229 -1.708 -18.475 1.00 89.38 71 VAL A C 1
ATOM 538 O O . VAL A 1 71 ? 3.691 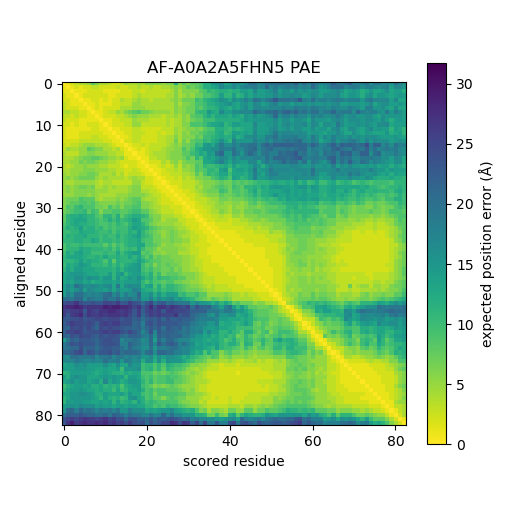-2.356 -17.578 1.00 89.38 71 VAL A O 1
ATOM 541 N N . ARG A 1 72 ? 3.566 -1.345 -19.580 1.00 88.75 72 ARG A N 1
ATOM 542 C CA . ARG A 1 72 ? 2.158 -1.685 -19.817 1.00 88.75 72 ARG A CA 1
ATOM 543 C C . ARG A 1 72 ? 1.924 -3.194 -19.828 1.00 88.75 72 ARG A C 1
ATOM 545 O O . ARG A 1 72 ? 1.006 -3.658 -19.164 1.00 88.75 72 ARG A O 1
ATOM 552 N N . ILE A 1 73 ? 2.767 -3.966 -20.517 1.00 90.81 73 ILE A N 1
ATOM 553 C CA . ILE A 1 73 ? 2.659 -5.435 -20.564 1.00 90.81 73 ILE A CA 1
ATOM 554 C C . ILE A 1 73 ? 2.783 -6.051 -19.162 1.00 90.81 73 ILE A C 1
ATOM 556 O O . ILE A 1 73 ? 2.053 -6.986 -18.842 1.00 90.81 73 ILE A O 1
ATOM 560 N N . LEU A 1 74 ? 3.665 -5.521 -18.308 1.00 91.56 74 LEU A N 1
ATOM 561 C CA . LEU A 1 74 ? 3.824 -6.000 -16.929 1.00 91.56 74 LEU A CA 1
ATOM 562 C C . LEU A 1 74 ? 2.593 -5.730 -16.048 1.00 91.56 74 LEU A C 1
ATOM 564 O O . LEU A 1 74 ? 2.328 -6.497 -15.119 1.00 91.56 74 LEU A O 1
ATOM 568 N N . LEU A 1 75 ? 1.860 -4.649 -16.326 1.00 90.44 75 LEU A N 1
ATOM 569 C CA . LEU A 1 75 ? 0.695 -4.218 -15.550 1.00 90.44 75 LEU A CA 1
ATOM 570 C C . LEU A 1 75 ? -0.641 -4.722 -16.114 1.00 90.44 75 LEU A C 1
ATOM 572 O O . LEU A 1 75 ? -1.618 -4.775 -15.370 1.00 90.44 75 LEU A O 1
ATOM 576 N N . GLU A 1 76 ? -0.688 -5.134 -17.383 1.00 90.19 76 GLU A N 1
ATOM 577 C CA . GLU A 1 76 ? -1.901 -5.596 -18.076 1.00 90.19 76 GLU A CA 1
ATOM 578 C C . GLU A 1 76 ? -2.700 -6.658 -17.286 1.00 90.19 76 GLU A C 1
ATOM 580 O O . GLU A 1 76 ? -3.919 -6.501 -17.183 1.00 90.19 76 GLU A O 1
ATOM 585 N N . PRO A 1 77 ? -2.080 -7.676 -16.644 1.00 91.25 77 PRO A N 1
ATOM 586 C CA . PRO A 1 77 ? -2.819 -8.675 -15.861 1.00 91.25 77 PRO A CA 1
ATOM 587 C C . PRO A 1 77 ? -3.523 -8.113 -14.619 1.00 91.25 77 PRO A C 1
ATOM 589 O O . PRO A 1 77 ? -4.444 -8.736 -14.098 1.00 91.25 77 PRO A O 1
ATOM 592 N N . TYR A 1 78 ? -3.080 -6.955 -14.128 1.00 89.25 78 TYR A N 1
ATOM 593 C CA . TYR A 1 78 ? -3.609 -6.291 -12.933 1.00 89.25 78 TYR A CA 1
ATOM 594 C C . TYR A 1 78 ? -4.533 -5.124 -13.282 1.00 89.25 78 TYR A C 1
ATOM 596 O O . TYR A 1 78 ? -5.021 -4.431 -12.386 1.00 89.25 78 TYR A O 1
ATOM 604 N N . ARG A 1 79 ? -4.786 -4.884 -14.575 1.00 86.69 79 ARG A N 1
ATOM 605 C CA . ARG A 1 79 ? -5.723 -3.852 -15.005 1.00 86.69 79 ARG A CA 1
ATOM 606 C C . ARG A 1 79 ? -7.124 -4.228 -14.536 1.00 86.69 79 ARG A C 1
ATOM 608 O O . ARG A 1 79 ? -7.641 -5.288 -14.875 1.00 86.69 79 ARG A O 1
ATOM 615 N N . LYS A 1 80 ? -7.769 -3.318 -13.806 1.00 85.19 80 LYS A N 1
ATOM 616 C CA . LYS A 1 80 ? -9.173 -3.463 -13.417 1.00 85.19 80 LYS A CA 1
ATOM 617 C C . LYS A 1 80 ? -10.044 -3.521 -14.677 1.00 85.19 80 LYS A C 1
ATOM 619 O O . LYS A 1 80 ? -10.179 -2.523 -15.382 1.00 85.19 80 LYS A O 1
ATOM 624 N N . THR A 1 81 ? -10.627 -4.675 -14.970 1.00 81.00 81 THR A N 1
ATOM 625 C CA . THR A 1 81 ? -11.713 -4.797 -15.945 1.00 81.00 81 THR A CA 1
ATOM 626 C C . THR A 1 81 ? -12.989 -4.210 -15.348 1.00 81.00 81 THR A C 1
ATOM 628 O O . THR A 1 81 ? -13.210 -4.289 -14.138 1.00 81.00 81 THR A O 1
ATOM 631 N N . ALA A 1 82 ? -13.810 -3.559 -16.176 1.00 70.69 82 ALA A N 1
ATOM 632 C CA . ALA A 1 82 ? -15.136 -3.138 -15.738 1.00 70.69 82 ALA A CA 1
ATOM 633 C C . ALA A 1 82 ? -15.917 -4.378 -15.268 1.00 70.69 82 ALA A C 1
ATOM 635 O O . ALA A 1 82 ? -15.873 -5.412 -15.939 1.00 70.69 82 ALA A O 1
ATOM 636 N N . ALA A 1 83 ? -16.532 -4.269 -14.089 1.00 55.38 83 ALA A N 1
ATOM 637 C CA . ALA A 1 83 ? -17.419 -5.286 -13.531 1.00 55.38 83 ALA A CA 1
ATOM 638 C C . ALA A 1 83 ? -18.773 -5.271 -14.245 1.00 55.38 83 ALA A C 1
ATOM 640 O O . ALA A 1 83 ? -19.203 -4.160 -14.636 1.00 55.38 83 ALA A O 1
#

Secondary structure (DSSP, 8-state):
-EEEEEETTEEEEE---TTPPP----TT---PPP---HHHHHHHHHHHHHHHHH-SS-----TTTS--HHHHHHHGGG-----

Sequence (83 aa):
MLVTGISGNDLTVTRGLNGSTAAAHADNSDIDILRWPASVERAAMIQTARIWTRSADFEPFFVDSDIDTDVRILLEPYRKTAA

pLDDT: mean 84.43, std 10.32, range [55.38, 96.25]

Solvent-accessible surface area (backbone atoms only — not comparable to full-atom values): 5608 Å² total; per-residue (Å²): 103,45,78,80,45,79,56,91,91,48,71,42,65,52,59,37,50,96,86,43,77,65,73,89,82,61,87,90,58,87,84,80,80,92,72,75,58,69,45,53,57,49,28,52,52,53,51,54,54,45,62,69,70,71,51,99,65,90,69,95,73,52,88,87,78,70,62,54,70,68,44,47,61,45,41,53,89,74,55,84,71,87,128

Foldseek 3Di:
DDFPDDDPPDTDDDACPPNRDGDDDDPPDDDDDDDDPPLLVVLVVVVVVCQVVVDPDNDDDDPPPPRDPSSCVSCVVVDDDDD